Protein AF-A0A7V3AGV2-F1 (afdb_monomer_lite)

Structure (mmCIF, N/CA/C/O backbone):
data_AF-A0A7V3AGV2-F1
#
_entry.id   AF-A0A7V3AGV2-F1
#
loop_
_atom_site.group_PDB
_atom_site.id
_atom_site.type_symbol
_atom_site.label_atom_id
_atom_site.label_alt_id
_atom_site.label_comp_id
_atom_site.label_asym_id
_atom_site.label_entity_id
_atom_site.label_seq_id
_atom_site.pdbx_PDB_ins_code
_atom_site.Cartn_x
_atom_site.Cartn_y
_atom_site.Cartn_z
_atom_site.occupancy
_atom_site.B_iso_or_equiv
_atom_site.auth_seq_id
_atom_site.auth_comp_id
_atom_site.auth_asym_id
_atom_site.auth_atom_id
_atom_site.pdbx_PDB_model_num
ATOM 1 N N . MET A 1 1 ? 13.193 -66.391 -37.345 1.00 42.94 1 MET A N 1
ATOM 2 C CA . MET A 1 1 ? 14.624 -66.736 -37.235 1.00 42.94 1 MET A CA 1
ATOM 3 C C . MET A 1 1 ? 15.109 -66.260 -35.882 1.00 42.94 1 MET A C 1
ATOM 5 O O . MET A 1 1 ? 15.452 -65.099 -35.723 1.00 42.94 1 MET A O 1
ATOM 9 N N . ASP A 1 2 ? 15.060 -67.155 -34.901 1.00 44.34 2 ASP A N 1
ATOM 10 C CA . ASP A 1 2 ? 15.810 -67.063 -33.655 1.00 44.34 2 ASP A CA 1
ATOM 11 C C . ASP A 1 2 ? 17.301 -66.828 -33.912 1.00 44.34 2 ASP A C 1
ATOM 13 O O . ASP A 1 2 ? 17.847 -67.398 -34.862 1.00 44.34 2 ASP A O 1
ATOM 17 N N . ARG A 1 3 ? 17.965 -66.098 -33.003 1.00 43.56 3 ARG A N 1
ATOM 18 C CA . ARG A 1 3 ? 19.097 -66.618 -32.210 1.00 43.56 3 ARG A CA 1
ATOM 19 C C . ARG A 1 3 ? 19.686 -65.561 -31.247 1.00 43.56 3 ARG A C 1
ATOM 21 O O . ARG A 1 3 ? 20.338 -64.629 -31.688 1.00 43.56 3 ARG A O 1
ATOM 28 N N . ARG A 1 4 ? 19.566 -65.876 -29.944 1.00 44.72 4 ARG A N 1
ATOM 29 C CA . ARG A 1 4 ? 20.663 -65.983 -28.942 1.00 44.72 4 ARG A CA 1
ATOM 30 C C . ARG A 1 4 ? 21.313 -64.678 -28.433 1.00 44.72 4 ARG A C 1
ATOM 32 O O . ARG A 1 4 ? 21.948 -63.956 -29.178 1.00 44.72 4 ARG A O 1
ATOM 39 N N . LEU A 1 5 ? 21.076 -64.336 -27.159 1.00 48.44 5 LEU A N 1
ATOM 40 C CA . LEU A 1 5 ? 21.895 -64.663 -25.964 1.00 48.44 5 LEU A CA 1
ATOM 41 C C . LEU A 1 5 ? 23.095 -63.726 -25.771 1.00 48.44 5 LEU A C 1
ATOM 43 O O . LEU A 1 5 ? 24.034 -63.731 -26.556 1.00 48.44 5 LEU A O 1
ATOM 47 N N . GLY A 1 6 ? 23.081 -63.004 -24.652 1.00 38.56 6 GLY A N 1
ATOM 48 C CA . GLY A 1 6 ? 24.197 -62.193 -24.173 1.00 38.56 6 GLY A CA 1
ATOM 49 C C . GLY A 1 6 ? 23.962 -61.706 -22.747 1.00 38.56 6 GLY A C 1
ATOM 50 O O . GLY A 1 6 ? 23.955 -60.509 -22.496 1.00 38.56 6 GLY A O 1
ATOM 51 N N . TRP A 1 7 ? 23.694 -62.633 -21.824 1.00 40.81 7 TRP A N 1
ATOM 52 C CA . TRP A 1 7 ? 23.778 -62.378 -20.386 1.00 40.81 7 TRP A CA 1
ATOM 53 C C . TRP A 1 7 ? 25.253 -62.259 -19.997 1.00 40.81 7 TRP A C 1
ATOM 55 O O . TRP A 1 7 ? 26.004 -63.211 -20.197 1.00 40.81 7 TRP A O 1
ATOM 65 N N . ILE A 1 8 ? 25.652 -61.140 -19.394 1.00 50.72 8 ILE A N 1
ATOM 66 C CA . ILE A 1 8 ? 26.861 -61.074 -18.567 1.0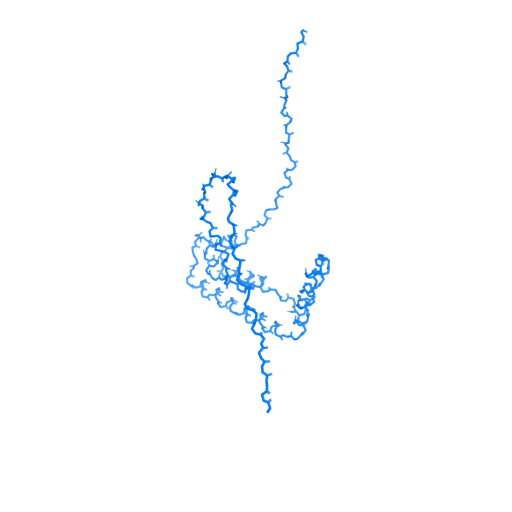0 50.72 8 ILE A CA 1
ATOM 67 C C . ILE A 1 8 ? 26.464 -60.451 -17.229 1.00 50.72 8 ILE A C 1
ATOM 69 O O . ILE A 1 8 ? 26.320 -59.240 -17.085 1.00 50.72 8 ILE A O 1
ATOM 73 N N . LEU A 1 9 ? 26.248 -61.343 -16.264 1.00 41.75 9 LEU A N 1
ATOM 74 C CA . LEU A 1 9 ? 26.342 -61.088 -14.834 1.00 41.75 9 LEU A CA 1
ATOM 75 C C . LEU A 1 9 ? 27.830 -60.952 -14.488 1.00 41.75 9 LEU A C 1
ATOM 77 O O . LEU A 1 9 ? 28.597 -61.874 -14.758 1.00 41.75 9 LEU A O 1
ATOM 81 N N . ILE A 1 10 ? 28.226 -59.858 -13.837 1.00 48.47 10 ILE A N 1
ATOM 82 C CA . ILE A 1 10 ? 29.457 -59.824 -13.040 1.00 48.47 10 ILE A CA 1
ATOM 83 C C . ILE A 1 10 ? 29.068 -59.499 -11.601 1.00 48.47 10 ILE A C 1
ATOM 85 O O . ILE A 1 10 ? 28.644 -58.395 -11.269 1.00 48.47 10 ILE A O 1
ATOM 89 N N . VAL A 1 11 ? 29.194 -60.535 -10.778 1.00 42.69 11 VAL A N 1
ATOM 90 C CA . VAL A 1 11 ? 29.228 -60.520 -9.317 1.00 42.69 11 VAL A CA 1
ATOM 91 C C . VAL A 1 11 ? 30.689 -60.337 -8.890 1.00 42.69 11 VAL A C 1
ATOM 93 O O . VAL A 1 11 ? 31.573 -60.960 -9.472 1.00 42.69 11 VAL A O 1
ATOM 96 N N . GLY A 1 12 ? 30.937 -59.532 -7.855 1.00 36.53 12 GLY A N 1
ATOM 97 C CA . GLY A 1 12 ? 32.245 -59.414 -7.191 1.00 36.53 12 GLY A CA 1
ATOM 98 C C . GLY A 1 12 ? 32.318 -58.141 -6.341 1.00 36.53 12 GLY A C 1
ATOM 99 O O . GLY A 1 12 ? 32.655 -57.088 -6.857 1.00 36.53 12 GLY A O 1
ATOM 100 N N . MET A 1 13 ? 31.737 -58.105 -5.139 1.00 36.09 13 MET A N 1
ATOM 101 C CA . MET A 1 13 ? 32.295 -58.576 -3.856 1.00 36.09 13 MET A CA 1
ATOM 102 C C . MET A 1 13 ? 33.205 -57.541 -3.160 1.00 36.09 13 MET A C 1
ATOM 104 O O . MET A 1 13 ? 34.391 -57.425 -3.435 1.00 36.09 13 MET A O 1
ATOM 108 N N . LEU A 1 14 ? 32.565 -56.796 -2.252 1.00 44.19 14 LEU A N 1
ATOM 109 C CA . LEU A 1 14 ? 32.942 -56.506 -0.862 1.00 44.19 14 LEU A CA 1
ATOM 110 C C . LEU A 1 14 ? 34.441 -56.512 -0.477 1.00 44.19 14 LEU A C 1
ATOM 112 O O . LEU A 1 14 ? 35.033 -57.576 -0.327 1.00 44.19 14 LEU A O 1
ATOM 116 N N . LEU A 1 15 ? 34.967 -55.341 -0.096 1.00 45.91 15 LEU A N 1
ATOM 117 C CA . LEU A 1 15 ? 35.949 -55.204 0.985 1.00 45.91 15 LEU A CA 1
ATOM 118 C C . LEU A 1 15 ? 35.644 -53.943 1.805 1.00 45.91 15 LEU A C 1
ATOM 120 O O . LEU A 1 15 ? 35.592 -52.830 1.287 1.00 45.91 15 LEU A O 1
ATOM 124 N N . ALA A 1 16 ? 35.412 -54.160 3.096 1.00 42.94 16 ALA A N 1
ATOM 125 C CA . ALA A 1 16 ? 35.331 -53.144 4.132 1.00 42.94 16 ALA A CA 1
ATOM 126 C C . ALA A 1 16 ? 36.736 -52.680 4.545 1.00 42.94 16 ALA A C 1
ATOM 128 O O . ALA A 1 16 ? 37.665 -53.482 4.513 1.00 42.94 16 ALA A O 1
ATOM 129 N N . LEU A 1 17 ? 36.861 -51.432 5.011 1.00 45.03 17 LEU A N 1
ATOM 130 C CA . LEU A 1 17 ? 37.505 -51.067 6.285 1.00 45.03 17 LEU A CA 1
ATOM 131 C C . LEU A 1 17 ? 37.244 -49.572 6.604 1.00 45.03 17 LEU A C 1
ATOM 133 O O . LEU A 1 17 ? 36.988 -48.787 5.690 1.00 45.03 17 LEU A O 1
ATOM 137 N N . PRO A 1 18 ? 37.245 -49.190 7.897 1.00 43.72 18 PRO A N 1
ATOM 138 C CA . PRO A 1 18 ? 36.671 -47.956 8.416 1.00 43.72 18 PRO A CA 1
ATOM 139 C C . PRO A 1 18 ? 37.728 -46.870 8.642 1.00 43.72 18 PRO A C 1
ATOM 141 O O . PRO A 1 18 ? 38.836 -47.152 9.096 1.00 43.72 18 PRO A O 1
ATOM 144 N N . THR A 1 19 ? 37.346 -45.607 8.469 1.00 47.41 19 THR A N 1
ATOM 145 C CA . THR A 1 19 ? 38.078 -44.479 9.058 1.00 47.41 19 THR A CA 1
ATOM 146 C C . THR A 1 19 ? 37.167 -43.772 10.043 1.00 47.41 19 THR A C 1
ATOM 148 O O . THR A 1 19 ? 36.386 -42.884 9.709 1.00 47.41 19 THR A O 1
ATOM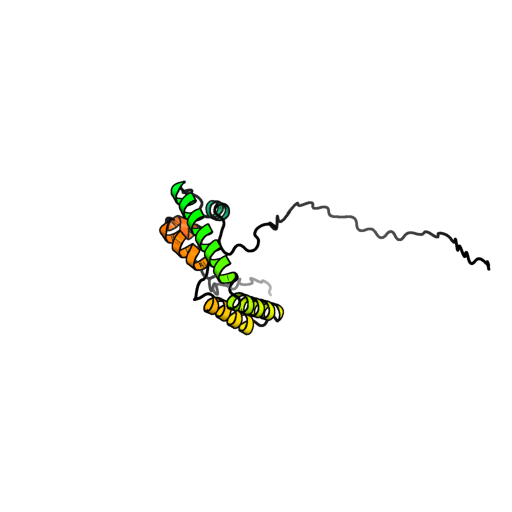 151 N N . ALA A 1 20 ? 37.273 -44.209 11.295 1.00 44.06 20 ALA A N 1
ATOM 152 C CA . ALA A 1 20 ? 36.897 -43.407 12.436 1.00 44.06 20 ALA A CA 1
ATOM 153 C C . ALA A 1 20 ? 37.838 -42.194 12.502 1.00 44.06 20 ALA A C 1
ATOM 155 O O . ALA A 1 20 ? 39.033 -42.340 12.745 1.00 44.06 20 ALA A O 1
ATOM 156 N N . PHE A 1 21 ? 37.293 -40.995 12.326 1.00 40.56 21 PHE A N 1
ATOM 157 C CA . PHE A 1 21 ? 37.833 -39.812 12.983 1.00 40.56 21 PHE A CA 1
ATOM 158 C C . PHE A 1 21 ? 36.662 -39.045 13.579 1.00 40.56 21 PHE A C 1
ATOM 160 O O . PHE A 1 21 ? 35.852 -38.435 12.882 1.00 40.56 21 PHE A O 1
ATOM 167 N N . GLY A 1 22 ? 36.531 -39.193 14.893 1.00 37.22 22 GLY A N 1
ATOM 168 C CA . GLY A 1 22 ? 35.472 -38.587 15.669 1.00 37.22 22 GLY A CA 1
ATOM 169 C C . GLY A 1 22 ? 35.569 -37.067 15.691 1.00 37.22 22 GLY A C 1
ATOM 170 O O . GLY A 1 22 ? 36.649 -36.482 15.770 1.00 37.22 22 GLY A O 1
ATOM 171 N N . ARG A 1 23 ? 34.397 -36.438 15.733 1.00 38.59 23 ARG A N 1
ATOM 172 C CA . ARG A 1 23 ? 34.201 -35.208 16.495 1.00 38.59 23 ARG A CA 1
ATOM 173 C C . ARG A 1 23 ? 32.779 -35.182 17.035 1.00 38.59 23 ARG A C 1
ATOM 175 O O . ARG A 1 23 ? 31.871 -34.591 16.465 1.00 38.59 23 ARG A O 1
ATOM 182 N N . GLU A 1 24 ? 32.614 -35.860 18.161 1.00 41.38 24 GLU A N 1
ATOM 183 C CA . GLU A 1 24 ? 31.528 -35.612 19.094 1.00 41.38 24 GLU A CA 1
ATOM 184 C C . GLU A 1 24 ? 31.773 -34.252 19.765 1.00 41.38 24 GLU A C 1
ATOM 186 O O . GLU A 1 24 ? 32.843 -34.018 20.331 1.00 41.38 24 GLU A O 1
ATOM 191 N N . LYS A 1 25 ? 30.808 -33.336 19.648 1.00 42.12 25 LYS A N 1
ATOM 192 C CA . LYS A 1 25 ? 30.220 -32.566 20.758 1.00 42.12 25 LYS A CA 1
ATOM 193 C C . LYS A 1 25 ? 29.439 -31.376 20.223 1.00 42.12 25 LYS A C 1
ATOM 195 O O . LYS A 1 25 ? 29.980 -30.527 19.520 1.00 42.12 25 LYS A O 1
ATOM 200 N N . GLY A 1 26 ? 28.209 -31.264 20.708 1.00 36.03 26 GLY A N 1
ATOM 201 C CA . GLY A 1 26 ? 27.535 -29.978 20.819 1.00 36.03 26 GLY A CA 1
ATOM 202 C C . GLY A 1 26 ? 26.114 -29.990 20.303 1.00 36.03 26 GLY A C 1
ATOM 203 O O . GLY A 1 26 ? 25.810 -29.302 19.335 1.00 36.03 26 GLY A O 1
ATOM 204 N N . GLY A 1 27 ? 25.241 -30.727 20.988 1.00 40.50 27 GLY A N 1
ATOM 205 C CA . GLY A 1 27 ? 23.816 -30.462 20.911 1.00 40.50 27 GLY A CA 1
ATOM 206 C C . GLY A 1 27 ? 23.527 -29.006 21.277 1.00 40.50 27 GLY A C 1
ATOM 207 O O . GLY A 1 27 ? 24.000 -28.494 22.294 1.00 40.50 27 GLY A O 1
ATOM 208 N N . LYS A 1 28 ? 22.725 -28.355 20.440 1.00 40.28 28 LYS A N 1
ATOM 209 C CA . LYS A 1 28 ? 21.773 -27.345 20.884 1.00 40.28 28 LYS A CA 1
ATOM 210 C C . LYS A 1 28 ? 20.610 -27.335 19.906 1.00 40.28 28 LYS A C 1
ATOM 212 O O . LYS A 1 28 ? 20.588 -26.590 18.931 1.00 40.28 28 LYS A O 1
ATOM 217 N N . GLU A 1 29 ? 19.634 -28.179 20.207 1.00 45.06 29 GLU A N 1
ATOM 218 C CA . GLU A 1 29 ? 18.249 -27.892 19.878 1.00 45.06 29 GLU A CA 1
ATOM 219 C C . GLU A 1 29 ? 17.899 -26.513 20.452 1.00 45.06 29 GLU A C 1
ATOM 221 O O . GLU A 1 29 ? 17.806 -26.314 21.662 1.00 45.06 29 GLU A O 1
ATOM 226 N N . LYS A 1 30 ? 17.778 -25.535 19.561 1.00 43.78 30 LYS 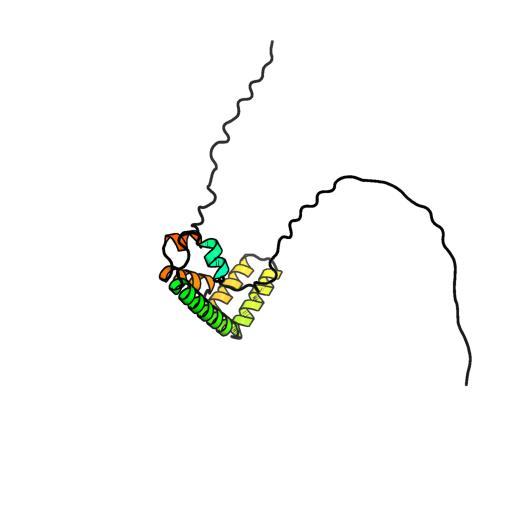A N 1
ATOM 227 C CA . LYS A 1 30 ? 16.668 -24.583 19.527 1.00 43.78 30 LYS A CA 1
ATOM 228 C C . LYS A 1 30 ? 16.384 -24.424 18.033 1.00 43.78 30 LYS A C 1
ATOM 230 O O . LYS A 1 30 ? 17.182 -23.841 17.313 1.00 43.78 30 LYS A O 1
ATOM 235 N N . GLY A 1 31 ? 15.345 -25.063 17.504 1.00 40.91 31 GLY A N 1
ATOM 236 C CA . GLY A 1 31 ? 13.992 -24.807 17.995 1.00 40.91 31 GLY A CA 1
ATOM 237 C C . GLY A 1 31 ? 13.711 -23.330 17.753 1.00 40.91 31 GLY A C 1
ATOM 238 O O . GLY A 1 31 ? 13.614 -22.530 18.675 1.00 40.91 31 GLY A O 1
ATOM 239 N N . GLY A 1 32 ? 13.782 -22.976 16.482 1.00 31.64 32 GLY A N 1
ATOM 240 C CA . GLY A 1 32 ? 13.571 -21.658 15.931 1.00 31.64 32 GLY A CA 1
ATOM 241 C C . GLY A 1 32 ? 13.154 -21.897 14.500 1.00 31.64 32 GLY A C 1
ATOM 242 O O . GLY A 1 32 ? 13.838 -21.476 13.571 1.00 31.64 32 GLY A O 1
ATOM 243 N N . GLU A 1 33 ? 12.077 -22.672 14.362 1.00 36.72 33 GLU A N 1
ATOM 244 C CA . GLU A 1 33 ? 11.097 -22.500 13.308 1.00 36.72 33 GLU A CA 1
ATOM 245 C C . GLU A 1 33 ? 10.874 -20.992 13.202 1.00 36.72 33 GLU A C 1
ATOM 247 O O . GLU A 1 33 ? 10.078 -20.379 13.907 1.00 36.72 33 GLU A O 1
ATOM 252 N N . ARG A 1 34 ? 11.697 -20.340 12.377 1.00 40.12 34 ARG A N 1
ATOM 253 C CA . ARG A 1 34 ? 11.224 -19.175 11.672 1.00 40.12 34 ARG A CA 1
ATOM 254 C C . ARG A 1 34 ? 10.160 -19.794 10.806 1.00 40.12 34 ARG A C 1
ATOM 256 O O . ARG A 1 34 ? 10.469 -20.349 9.752 1.00 40.12 34 ARG A O 1
ATOM 263 N N . ASP A 1 35 ? 8.947 -19.758 11.336 1.00 37.34 35 ASP A N 1
ATOM 264 C CA . ASP A 1 35 ? 7.722 -19.650 10.582 1.00 37.34 35 ASP A CA 1
ATOM 265 C C . ASP A 1 35 ? 7.947 -18.468 9.628 1.00 37.34 35 ASP A C 1
ATOM 267 O O . ASP A 1 35 ? 7.608 -17.311 9.865 1.00 37.34 35 ASP A O 1
ATOM 271 N N . GLY A 1 36 ? 8.741 -18.731 8.590 1.00 35.44 36 GLY A N 1
ATOM 272 C CA . GLY A 1 36 ? 8.787 -17.951 7.390 1.00 35.44 36 GLY A CA 1
ATOM 273 C C . GLY A 1 36 ? 7.458 -18.280 6.780 1.00 35.44 36 GLY A C 1
ATOM 274 O O . GLY A 1 36 ? 7.391 -19.235 6.008 1.00 35.44 36 GLY A O 1
ATOM 275 N N . GLY A 1 37 ? 6.432 -17.564 7.250 1.00 31.38 37 GLY A N 1
ATOM 276 C CA . GLY A 1 37 ? 5.057 -17.677 6.819 1.00 31.38 37 GLY A CA 1
ATOM 277 C C . GLY A 1 37 ? 5.037 -17.667 5.303 1.00 31.38 37 GLY A C 1
ATOM 278 O O . GLY A 1 37 ? 5.046 -16.624 4.653 1.00 31.38 37 GLY A O 1
ATOM 279 N N . LYS A 1 38 ? 5.083 -18.870 4.736 1.00 38.03 38 LYS A N 1
ATOM 280 C CA . LYS A 1 38 ? 4.644 -19.174 3.391 1.00 38.03 38 LYS A CA 1
ATOM 281 C C . LYS A 1 38 ? 3.138 -18.981 3.466 1.00 38.03 38 LYS A C 1
ATOM 283 O O . LYS A 1 38 ? 2.447 -19.867 3.950 1.00 38.03 38 LYS A O 1
ATOM 288 N N . GLY A 1 39 ? 2.640 -17.817 3.065 1.00 33.69 39 GLY A N 1
ATOM 289 C CA . GLY A 1 39 ? 1.196 -17.600 3.075 1.00 33.69 39 GLY A CA 1
ATOM 290 C C . GLY A 1 39 ? 0.729 -16.232 2.616 1.00 33.69 39 GLY A C 1
ATOM 291 O O . GLY A 1 39 ? -0.297 -16.161 1.954 1.00 33.69 39 GLY A O 1
ATOM 292 N N . ASP A 1 40 ? 1.483 -15.162 2.865 1.00 35.31 40 ASP A N 1
ATOM 293 C CA . ASP A 1 40 ? 1.178 -13.878 2.237 1.00 35.31 40 ASP A CA 1
ATOM 294 C C . ASP A 1 40 ? 1.823 -13.861 0.856 1.00 35.31 40 ASP A C 1
ATOM 296 O O . ASP A 1 40 ? 2.980 -13.475 0.672 1.00 35.31 40 ASP A O 1
ATOM 300 N N . GLU A 1 41 ? 1.071 -14.330 -0.129 1.00 39.78 41 GLU A N 1
ATOM 301 C CA . GLU A 1 41 ? 1.275 -14.057 -1.546 1.00 39.78 41 GLU A CA 1
ATOM 302 C C . GLU A 1 41 ? 1.374 -12.537 -1.757 1.00 39.78 41 GLU A C 1
ATOM 304 O O . GLU A 1 41 ? 0.380 -11.893 -2.051 1.00 39.78 41 GLU A O 1
ATOM 309 N N . LYS A 1 42 ? 2.554 -11.953 -1.479 1.00 56.56 42 LYS A N 1
ATOM 310 C CA . LYS A 1 42 ? 2.913 -10.519 -1.485 1.00 56.56 42 LYS A CA 1
ATOM 311 C C . LYS A 1 42 ? 1.711 -9.578 -1.582 1.00 56.56 42 LYS A C 1
ATOM 313 O O . LYS A 1 42 ? 1.581 -8.820 -2.546 1.00 56.56 42 LYS A O 1
ATOM 318 N N . VAL A 1 43 ? 0.832 -9.635 -0.583 1.00 59.12 43 VAL A N 1
ATOM 319 C CA . VAL A 1 43 ? -0.376 -8.823 -0.600 1.00 59.12 43 VAL A CA 1
ATOM 320 C C . VAL A 1 43 ? 0.083 -7.378 -0.403 1.00 59.12 43 VAL A C 1
ATOM 322 O O . VAL A 1 43 ? 0.825 -7.099 0.540 1.00 59.12 43 VAL A O 1
ATOM 325 N N . PRO A 1 44 ? -0.283 -6.442 -1.295 1.00 74.81 44 PRO A N 1
ATOM 326 C CA . PRO A 1 44 ? 0.290 -5.093 -1.300 1.00 74.81 44 PRO A CA 1
ATOM 327 C C . PRO A 1 44 ? -0.115 -4.234 -0.087 1.00 74.81 44 PRO A C 1
ATOM 329 O O . PRO A 1 44 ? 0.387 -3.119 0.081 1.00 74.81 44 PRO A O 1
ATOM 332 N N . VAL A 1 45 ? -1.033 -4.736 0.742 1.00 85.44 45 VAL A N 1
ATOM 333 C CA . VAL A 1 45 ? -1.622 -4.066 1.904 1.00 85.44 45 VAL A CA 1
ATOM 334 C C . VAL A 1 45 ? -1.738 -5.037 3.081 1.00 85.44 45 VAL A C 1
ATOM 336 O O . VAL A 1 45 ? -1.930 -6.239 2.887 1.00 85.44 45 VAL A O 1
ATOM 339 N N . MET A 1 46 ? -1.610 -4.516 4.306 1.00 86.44 46 MET A N 1
ATOM 340 C CA . MET A 1 46 ? -1.665 -5.318 5.537 1.00 86.44 46 MET A CA 1
ATOM 341 C C . MET A 1 46 ? -3.042 -5.980 5.709 1.00 86.44 46 MET A C 1
ATOM 343 O O . MET A 1 46 ? -4.064 -5.408 5.330 1.00 86.44 46 MET A O 1
ATOM 347 N N . SER A 1 47 ? -3.079 -7.189 6.273 1.00 89.25 47 SER A N 1
ATOM 348 C CA . SER A 1 47 ? -4.328 -7.829 6.704 1.00 89.25 47 SER A CA 1
ATOM 349 C C . SER A 1 47 ? -4.873 -7.182 7.979 1.00 89.25 47 SER A C 1
ATOM 351 O O . SER A 1 47 ? -4.126 -6.535 8.719 1.00 89.25 47 SER A O 1
ATOM 353 N N . LEU A 1 48 ? -6.164 -7.391 8.260 1.00 88.88 48 LEU A N 1
ATOM 354 C CA . LEU A 1 48 ? -6.773 -6.941 9.511 1.00 88.88 48 LEU A CA 1
ATOM 355 C C . LEU A 1 48 ? -6.027 -7.514 10.726 1.00 88.88 48 LEU A C 1
ATOM 357 O O . LEU A 1 48 ? -5.664 -6.764 11.625 1.00 88.88 48 LEU A O 1
ATOM 361 N N . GLU A 1 49 ? -5.686 -8.805 10.700 1.00 86.81 49 GLU A N 1
ATOM 362 C CA . GLU A 1 49 ? -4.920 -9.457 11.771 1.00 86.81 49 GLU A CA 1
ATOM 363 C C . GLU A 1 49 ? -3.545 -8.807 11.996 1.00 86.81 49 GLU A C 1
ATOM 365 O O . GLU A 1 49 ? -3.091 -8.654 13.131 1.00 86.81 49 GLU A O 1
ATOM 370 N N . ALA A 1 50 ? -2.855 -8.415 10.919 1.00 87.50 50 ALA A N 1
ATOM 371 C CA . ALA A 1 50 ? -1.570 -7.729 11.023 1.00 87.50 50 ALA A CA 1
ATOM 372 C C . ALA A 1 50 ? -1.719 -6.323 11.621 1.00 87.50 50 ALA A C 1
ATOM 374 O O . ALA A 1 50 ? -0.831 -5.870 12.345 1.00 87.50 50 ALA A O 1
ATOM 375 N N . ILE A 1 51 ? -2.831 -5.642 11.334 1.00 87.62 51 ILE A N 1
ATOM 376 C CA . ILE A 1 51 ? -3.155 -4.335 11.908 1.00 87.62 51 ILE A CA 1
ATOM 377 C C . ILE A 1 51 ? -3.471 -4.488 13.398 1.00 87.62 51 ILE A C 1
ATOM 379 O O . ILE A 1 51 ? -2.871 -3.795 14.215 1.00 87.62 51 ILE A O 1
ATOM 383 N N . GLU A 1 52 ? -4.328 -5.436 13.777 1.00 88.81 52 GLU A N 1
ATOM 384 C CA . GLU A 1 52 ? -4.684 -5.703 15.177 1.00 88.81 52 GLU A CA 1
ATOM 385 C C . GLU A 1 52 ? -3.464 -6.022 16.044 1.00 88.81 52 GLU A C 1
ATOM 387 O O . GLU A 1 52 ? -3.331 -5.495 17.148 1.00 88.81 52 GLU A O 1
ATOM 392 N N . LYS A 1 53 ? -2.531 -6.828 15.523 1.00 87.38 53 LYS A N 1
ATOM 393 C CA . LYS A 1 53 ? -1.276 -7.157 16.216 1.00 87.38 53 LYS A CA 1
ATOM 394 C C . LYS A 1 53 ? -0.377 -5.938 16.451 1.00 87.38 53 LYS A C 1
ATOM 396 O O . LYS A 1 53 ? 0.423 -5.961 17.382 1.00 87.38 53 LYS A O 1
ATOM 401 N N . LYS A 1 54 ? -0.468 -4.905 15.607 1.00 87.62 54 LYS A N 1
ATOM 402 C CA . LYS A 1 54 ? 0.415 -3.728 15.636 1.00 87.62 54 LYS A CA 1
ATOM 403 C C . LYS A 1 54 ? -0.171 -2.524 16.364 1.00 87.62 54 LYS A C 1
ATOM 405 O O . LYS A 1 54 ? 0.586 -1.809 17.006 1.00 87.62 54 LYS A O 1
ATOM 410 N N . VAL A 1 55 ? -1.479 -2.291 16.254 1.00 83.31 55 VAL A N 1
ATOM 411 C CA . VAL A 1 55 ? -2.151 -1.124 16.853 1.00 83.31 55 VAL A CA 1
ATOM 412 C C . VAL A 1 55 ? -2.041 -1.125 18.381 1.00 83.31 55 VAL A C 1
ATOM 414 O O . VAL A 1 55 ? -1.932 -0.066 18.987 1.00 83.31 55 VAL A O 1
ATOM 417 N N . GLY A 1 56 ? -2.015 -2.304 19.010 1.00 71.94 56 GLY A N 1
ATOM 418 C CA . GLY A 1 56 ? -1.990 -2.396 20.469 1.00 71.94 56 GLY A CA 1
ATOM 419 C C . GLY A 1 56 ? -3.249 -1.787 21.112 1.00 71.94 56 GLY A C 1
ATOM 420 O O . GLY A 1 56 ? -4.275 -1.633 20.449 1.00 71.94 56 GLY A O 1
ATOM 421 N N . PRO A 1 57 ? -3.234 -1.500 22.424 1.00 72.56 57 PRO A N 1
ATOM 422 C CA . PRO A 1 57 ? -4.343 -0.829 23.097 1.00 72.56 57 PRO A CA 1
ATOM 423 C C . PRO A 1 57 ? -4.376 0.687 22.783 1.00 72.56 57 PRO A C 1
ATOM 425 O O . PRO A 1 57 ? -3.328 1.325 22.846 1.00 72.56 57 PRO A O 1
ATOM 428 N N . PRO A 1 58 ? -5.559 1.293 22.540 1.00 75.19 58 PRO A N 1
ATOM 429 C CA . PRO A 1 58 ? -6.877 0.663 22.510 1.00 75.19 58 PRO A CA 1
ATOM 430 C C . PRO A 1 58 ? -7.086 -0.189 21.250 1.00 75.19 58 PRO A C 1
ATOM 432 O O . PRO A 1 58 ? -6.781 0.231 20.132 1.00 75.19 58 PRO A O 1
ATOM 435 N N . ALA A 1 59 ? -7.649 -1.383 21.453 1.00 85.62 59 ALA A N 1
ATOM 436 C CA . ALA A 1 59 ? -7.942 -2.319 20.375 1.00 85.62 59 ALA A CA 1
ATOM 437 C C . ALA A 1 59 ? -8.949 -1.731 19.374 1.00 85.62 59 ALA A C 1
ATOM 439 O O . ALA A 1 59 ? -9.763 -0.872 19.718 1.00 85.62 59 ALA A O 1
ATOM 440 N N . LEU A 1 60 ? -8.917 -2.241 18.142 1.00 90.31 60 LEU A N 1
ATOM 441 C CA . LEU A 1 60 ? -9.855 -1.839 17.098 1.00 90.31 60 LEU A CA 1
ATOM 442 C C . LEU A 1 60 ? -11.303 -2.143 17.494 1.00 90.31 60 LEU A C 1
ATOM 444 O O . LEU A 1 60 ? -11.625 -3.258 17.921 1.00 90.31 60 LEU A O 1
ATOM 448 N N . THR A 1 61 ? -12.189 -1.174 17.283 1.00 93.25 61 THR A N 1
ATOM 449 C CA . THR A 1 61 ? -13.634 -1.379 17.435 1.00 93.25 61 THR A CA 1
ATOM 450 C C . THR A 1 61 ? -14.187 -2.231 16.290 1.00 93.25 61 THR A C 1
ATOM 452 O O . THR A 1 61 ? -13.585 -2.320 15.222 1.00 93.25 61 THR A O 1
ATOM 455 N N . ALA A 1 62 ? -15.359 -2.847 16.478 1.00 92.88 62 ALA A N 1
ATOM 456 C CA . ALA A 1 62 ? -16.005 -3.631 15.419 1.00 92.88 62 ALA A CA 1
ATOM 457 C C . ALA A 1 62 ? -16.274 -2.801 14.145 1.00 92.88 62 ALA A C 1
ATOM 459 O O . ALA A 1 62 ? -16.072 -3.301 13.041 1.00 92.88 62 ALA A O 1
ATOM 460 N N . ASP A 1 63 ? -16.651 -1.526 14.302 1.00 93.81 63 ASP A N 1
ATOM 461 C CA . ASP A 1 63 ? -16.829 -0.590 13.184 1.00 93.81 63 ASP A CA 1
ATOM 462 C C . ASP A 1 63 ? -15.510 -0.335 12.441 1.00 93.81 63 ASP A C 1
ATOM 464 O O . ASP A 1 63 ? -15.449 -0.456 11.218 1.00 93.81 63 ASP A O 1
ATOM 468 N N . GLN A 1 64 ? -14.420 -0.077 13.176 1.00 93.75 64 GLN A N 1
ATOM 469 C CA . GLN A 1 64 ? -13.100 0.123 12.574 1.00 93.75 64 GLN A CA 1
ATOM 470 C C . GLN A 1 64 ? -12.655 -1.107 11.779 1.00 93.75 64 GLN A C 1
ATOM 472 O O . GLN A 1 64 ? -12.175 -0.960 10.658 1.00 93.75 64 GLN A O 1
ATOM 477 N N . LYS A 1 65 ? -12.850 -2.316 12.320 1.00 93.25 65 LYS A N 1
ATOM 478 C CA . LYS A 1 65 ? -12.500 -3.570 11.634 1.00 93.25 65 LYS A CA 1
ATOM 479 C C . LYS A 1 65 ? -13.256 -3.725 10.315 1.00 93.25 65 LYS A C 1
ATOM 481 O O . LYS A 1 65 ? -12.622 -3.924 9.283 1.00 93.25 65 LYS A O 1
ATOM 486 N N . ALA A 1 66 ? -14.578 -3.544 10.339 1.00 94.12 66 ALA A N 1
ATOM 487 C CA . ALA A 1 66 ? -15.414 -3.654 9.145 1.00 94.12 66 ALA A CA 1
ATOM 488 C C . ALA A 1 66 ? -15.004 -2.645 8.058 1.00 94.12 66 ALA A C 1
ATOM 490 O O . ALA A 1 66 ? -14.907 -2.989 6.881 1.00 94.12 66 ALA A O 1
ATOM 491 N N . ARG A 1 67 ? -14.698 -1.401 8.449 1.00 94.19 67 ARG A N 1
ATOM 492 C CA . ARG A 1 67 ? -14.249 -0.360 7.511 1.00 94.19 67 ARG A CA 1
ATOM 493 C C . ARG A 1 67 ? -12.857 -0.649 6.948 1.00 94.19 67 ARG A C 1
ATOM 495 O O . ARG A 1 67 ? -12.636 -0.433 5.761 1.00 94.19 67 ARG A O 1
ATOM 502 N N . ILE A 1 68 ? -11.935 -1.165 7.764 1.00 93.50 68 ILE A N 1
ATOM 503 C CA . ILE A 1 68 ? -10.593 -1.572 7.319 1.00 93.50 68 ILE A CA 1
ATOM 504 C C . ILE A 1 68 ? -10.674 -2.701 6.289 1.00 93.50 68 ILE A C 1
ATOM 506 O O . ILE A 1 68 ? -9.970 -2.648 5.280 1.00 93.50 68 ILE A O 1
ATOM 510 N N . GLU A 1 69 ? -11.514 -3.711 6.525 1.00 93.38 69 GLU A N 1
ATOM 511 C CA . GLU A 1 69 ? -11.698 -4.814 5.577 1.00 93.38 69 GLU A CA 1
ATOM 512 C C . GLU A 1 69 ? -12.283 -4.331 4.254 1.00 93.38 69 GLU A C 1
ATOM 514 O O . GLU A 1 69 ? -11.713 -4.635 3.208 1.00 93.38 69 GLU A O 1
ATOM 519 N N . ALA A 1 70 ? -13.330 -3.502 4.292 1.00 94.44 70 ALA A N 1
ATOM 520 C CA . ALA A 1 70 ? -13.920 -2.928 3.085 1.00 94.44 70 ALA A CA 1
ATOM 521 C C . ALA A 1 70 ? -12.883 -2.146 2.258 1.00 94.44 70 ALA A C 1
ATOM 523 O O . ALA A 1 70 ? -12.705 -2.404 1.068 1.00 94.44 70 ALA A O 1
ATOM 524 N N . VAL A 1 71 ? -12.116 -1.259 2.902 1.00 94.12 71 VAL A N 1
ATOM 525 C CA . VAL A 1 71 ? -11.040 -0.503 2.241 1.00 94.12 71 VAL A CA 1
ATOM 526 C C . VAL A 1 71 ? -9.983 -1.442 1.652 1.00 94.12 71 VAL A C 1
ATOM 528 O O . VAL A 1 71 ? -9.500 -1.230 0.536 1.00 94.12 71 VAL A O 1
ATOM 531 N N . ARG A 1 72 ? -9.596 -2.488 2.391 1.00 93.69 72 ARG A N 1
ATOM 532 C CA . ARG A 1 72 ? -8.616 -3.473 1.923 1.00 93.69 72 ARG A CA 1
ATOM 533 C C . ARG A 1 72 ? -9.112 -4.175 0.661 1.00 93.69 72 ARG A C 1
ATOM 535 O O . ARG A 1 72 ? -8.348 -4.297 -0.294 1.00 93.69 72 ARG A O 1
ATOM 542 N N . GLU A 1 73 ? -10.362 -4.623 0.647 1.00 93.56 73 GLU A N 1
ATOM 543 C CA . GLU A 1 73 ? -10.975 -5.273 -0.512 1.00 93.56 73 GLU A CA 1
ATOM 544 C C . GLU A 1 73 ? -11.038 -4.343 -1.725 1.00 93.56 73 GLU A C 1
ATOM 546 O O . GLU A 1 73 ? -10.628 -4.743 -2.816 1.00 93.56 73 GLU A O 1
ATOM 551 N N . GLU A 1 74 ? -11.463 -3.090 -1.546 1.00 93.56 74 GLU A N 1
ATOM 552 C CA . GLU A 1 74 ? -11.526 -2.108 -2.633 1.00 93.56 74 GLU A CA 1
ATOM 553 C C . GLU A 1 74 ? -10.150 -1.845 -3.256 1.00 93.56 74 GLU A C 1
ATOM 555 O O . GLU A 1 74 ? -9.999 -1.838 -4.482 1.00 93.56 74 GLU A O 1
ATOM 560 N N . ILE A 1 75 ? -9.116 -1.685 -2.426 1.00 92.44 75 ILE A N 1
ATOM 561 C CA . ILE A 1 75 ? -7.749 -1.449 -2.901 1.00 92.44 75 ILE A CA 1
ATOM 562 C C . ILE A 1 75 ? -7.184 -2.679 -3.602 1.00 92.44 75 ILE A C 1
ATOM 564 O O . ILE A 1 75 ? -6.529 -2.540 -4.637 1.00 92.44 75 ILE A O 1
ATOM 568 N N . LEU A 1 76 ? -7.434 -3.881 -3.076 1.00 91.38 76 LEU A N 1
ATOM 569 C CA . LEU A 1 76 ? -7.000 -5.121 -3.716 1.00 91.38 76 LEU A CA 1
ATOM 570 C C . LEU A 1 76 ? -7.691 -5.331 -5.057 1.00 91.38 76 LEU A C 1
ATOM 572 O O . LEU A 1 76 ? -7.014 -5.646 -6.037 1.00 91.38 76 LEU A O 1
ATOM 576 N N . LYS A 1 77 ? -9.000 -5.083 -5.123 1.00 92.25 77 LYS A N 1
ATOM 577 C CA . LYS A 1 77 ? -9.774 -5.143 -6.360 1.00 92.25 77 LYS A CA 1
ATOM 578 C C . LYS A 1 77 ? -9.221 -4.166 -7.395 1.00 92.25 77 LYS A C 1
ATOM 580 O O . LYS A 1 77 ? -8.859 -4.583 -8.491 1.00 92.25 77 LYS A O 1
ATOM 585 N N . LYS A 1 78 ? -9.040 -2.896 -7.023 1.00 91.44 78 LYS A N 1
ATOM 586 C CA . LYS A 1 78 ? -8.464 -1.872 -7.907 1.00 91.44 78 LYS A CA 1
ATOM 587 C C . LYS A 1 78 ? -7.043 -2.227 -8.354 1.00 91.44 78 LYS A C 1
ATOM 589 O O . LYS A 1 78 ? -6.693 -2.044 -9.518 1.00 91.44 78 LYS A O 1
ATOM 594 N N . ASN A 1 79 ? -6.216 -2.762 -7.456 1.00 90.44 79 ASN A N 1
ATOM 595 C CA . ASN A 1 79 ? -4.862 -3.204 -7.784 1.00 90.44 79 ASN A CA 1
ATOM 596 C C . ASN A 1 79 ? -4.850 -4.388 -8.764 1.00 90.44 79 ASN A C 1
ATOM 598 O O . ASN A 1 79 ? -4.000 -4.425 -9.654 1.00 90.44 79 ASN A O 1
ATOM 602 N N . ALA A 1 80 ? -5.771 -5.340 -8.604 1.00 90.00 80 ALA A N 1
ATOM 603 C CA . ALA A 1 80 ? -5.930 -6.468 -9.515 1.00 90.00 80 ALA A CA 1
ATOM 604 C C . ALA A 1 80 ? -6.404 -5.992 -10.895 1.00 90.00 80 ALA A C 1
ATOM 606 O O . ALA A 1 80 ? -5.757 -6.295 -11.892 1.00 90.00 80 ALA A O 1
ATOM 607 N N . GLU A 1 81 ? -7.446 -5.159 -10.952 1.00 91.88 81 GLU A N 1
ATOM 608 C CA . GLU A 1 81 ? -7.974 -4.590 -12.200 1.00 91.88 81 GLU A CA 1
ATOM 609 C C . GLU A 1 81 ? -6.909 -3.805 -12.979 1.00 91.88 81 GLU A C 1
ATOM 611 O O . GLU A 1 81 ? -6.738 -3.998 -14.182 1.00 91.88 81 GLU A O 1
ATOM 616 N N . LEU A 1 82 ? -6.143 -2.946 -12.297 1.00 89.81 82 LEU A N 1
ATOM 617 C CA . LEU A 1 82 ? -5.024 -2.231 -12.916 1.00 89.81 82 LEU A CA 1
ATOM 618 C C . LEU A 1 82 ? -3.890 -3.180 -13.307 1.00 89.81 82 LEU A C 1
ATOM 620 O O . LEU A 1 82 ? -3.259 -2.990 -14.342 1.00 89.81 82 LEU A O 1
ATOM 624 N N . GLY A 1 83 ? -3.627 -4.201 -12.492 1.00 87.38 83 GLY A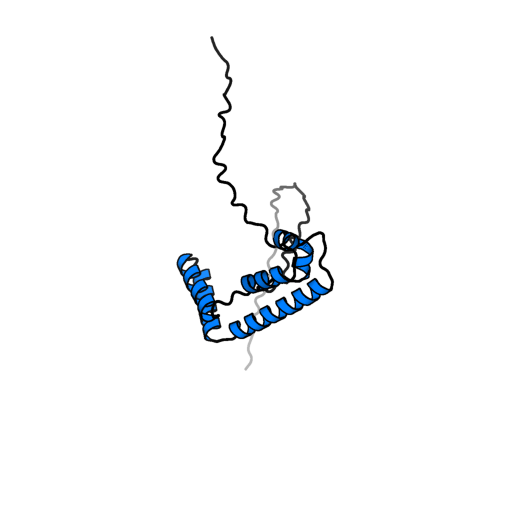 N 1
ATOM 625 C CA . GLY A 1 83 ? -2.607 -5.209 -12.749 1.00 87.38 83 GLY A CA 1
ATOM 626 C C . GLY A 1 83 ? -2.896 -6.085 -13.964 1.00 87.38 83 GLY A C 1
ATOM 627 O O . GLY A 1 83 ? -1.946 -6.573 -14.572 1.00 87.38 83 GLY A O 1
ATOM 628 N N . GLU A 1 84 ? -4.167 -6.243 -14.329 1.00 90.88 84 GLU A N 1
ATOM 629 C CA . GLU A 1 84 ? -4.586 -7.007 -15.500 1.00 90.88 84 GLU A CA 1
ATOM 630 C C . GLU A 1 84 ? -4.401 -6.247 -16.821 1.00 90.88 84 GLU A C 1
ATOM 632 O O . GLU A 1 84 ? -4.350 -6.869 -17.885 1.00 90.88 84 GLU A O 1
ATOM 637 N N . LYS A 1 85 ? -4.226 -4.919 -16.771 1.00 92.75 85 LYS A N 1
ATOM 638 C CA . LYS A 1 85 ? -4.001 -4.108 -17.970 1.00 92.75 85 LYS A CA 1
ATOM 639 C C . LYS A 1 85 ? -2.686 -4.497 -18.658 1.00 92.75 85 LYS A C 1
ATOM 641 O O . LYS A 1 85 ? -1.652 -4.597 -17.990 1.00 92.75 85 LYS A O 1
ATOM 646 N N . PRO A 1 86 ? -2.678 -4.660 -19.994 1.00 92.62 86 PRO A N 1
ATOM 647 C CA . PRO A 1 86 ? -1.509 -5.152 -20.726 1.00 92.62 86 PRO A CA 1
ATOM 648 C C . PRO A 1 86 ? -0.286 -4.238 -20.567 1.00 92.62 86 PRO A C 1
ATOM 650 O O . PRO A 1 86 ? 0.832 -4.717 -20.396 1.00 92.62 86 PRO A O 1
ATOM 653 N N . GLU A 1 87 ? -0.502 -2.924 -20.542 1.00 92.50 87 GLU A N 1
ATOM 654 C CA . GLU A 1 87 ? 0.541 -1.915 -20.321 1.00 92.50 87 GLU A CA 1
ATOM 655 C C . GLU A 1 87 ? 1.202 -2.028 -18.936 1.00 92.50 87 GLU A C 1
ATOM 657 O O . GLU A 1 87 ? 2.423 -1.916 -18.811 1.00 92.50 87 GLU A O 1
ATOM 662 N N . VAL A 1 88 ? 0.416 -2.339 -17.901 1.00 90.50 88 VAL A N 1
ATOM 663 C CA . VAL A 1 88 ? 0.908 -2.537 -16.532 1.00 90.50 88 VAL A CA 1
ATOM 664 C C . VAL A 1 88 ? 1.627 -3.880 -16.408 1.00 90.50 88 VAL A C 1
ATOM 666 O O . VAL A 1 88 ? 2.667 -3.945 -15.752 1.00 90.50 88 VAL A O 1
ATOM 669 N N . LYS A 1 89 ? 1.130 -4.946 -17.055 1.00 92.62 89 LYS A N 1
ATOM 670 C CA . LYS A 1 89 ? 1.831 -6.244 -17.110 1.00 92.62 89 LYS A CA 1
ATOM 671 C C . LYS A 1 89 ? 3.213 -6.090 -17.741 1.00 92.62 89 LYS A C 1
ATOM 673 O O . LYS A 1 89 ? 4.201 -6.487 -17.127 1.00 92.62 89 LYS A O 1
ATOM 678 N N . ALA A 1 90 ? 3.297 -5.425 -18.893 1.00 92.88 90 ALA A N 1
ATOM 679 C CA . ALA A 1 90 ? 4.565 -5.165 -19.570 1.00 92.88 90 ALA A CA 1
ATOM 680 C C . ALA A 1 90 ? 5.535 -4.343 -18.699 1.00 92.88 90 ALA A C 1
ATOM 682 O O . ALA A 1 90 ? 6.704 -4.705 -18.563 1.00 92.88 90 ALA A O 1
ATOM 683 N N . ALA A 1 91 ? 5.054 -3.282 -18.041 1.00 92.19 91 ALA A N 1
ATOM 684 C CA . ALA A 1 91 ? 5.881 -2.488 -17.132 1.00 92.19 91 ALA A CA 1
ATOM 685 C C . ALA A 1 91 ? 6.370 -3.301 -15.915 1.00 92.19 91 ALA A C 1
ATOM 687 O O . ALA A 1 91 ? 7.510 -3.144 -15.471 1.00 92.19 91 ALA A O 1
ATOM 688 N N . LYS A 1 92 ? 5.536 -4.200 -15.373 1.00 91.12 92 LYS A N 1
ATOM 689 C CA . LYS A 1 92 ? 5.920 -5.099 -14.270 1.00 91.12 92 LYS A CA 1
ATOM 690 C C . LYS A 1 92 ? 6.979 -6.115 -14.697 1.00 91.12 92 LYS A C 1
ATOM 692 O O . LYS A 1 92 ? 7.889 -6.384 -13.915 1.00 91.12 92 LYS A O 1
ATOM 697 N N . GLU A 1 93 ? 6.890 -6.654 -15.911 1.00 93.38 93 GLU A N 1
ATOM 698 C CA . GLU A 1 93 ? 7.926 -7.528 -16.469 1.00 93.38 93 GLU A CA 1
ATOM 699 C C . GLU A 1 93 ? 9.256 -6.792 -16.649 1.00 93.38 93 GLU A C 1
ATOM 701 O O . GLU A 1 93 ? 10.305 -7.325 -16.296 1.00 93.38 93 GLU A O 1
ATOM 706 N N . GLU A 1 94 ? 9.228 -5.554 -17.142 1.00 91.44 94 GLU A N 1
ATOM 707 C CA . GLU A 1 94 ? 10.423 -4.713 -17.262 1.00 91.44 94 GLU A CA 1
ATOM 708 C C . GLU A 1 94 ? 11.076 -4.471 -15.895 1.00 91.44 94 GLU A C 1
ATOM 710 O O . GLU A 1 94 ? 12.289 -4.620 -15.746 1.00 91.44 94 GLU A O 1
ATOM 715 N N . LEU A 1 95 ? 10.270 -4.203 -14.862 1.00 92.00 95 LEU A N 1
ATOM 716 C CA . LEU A 1 95 ? 10.752 -4.101 -13.486 1.00 92.00 95 LEU A CA 1
ATOM 717 C C . LEU A 1 95 ? 11.332 -5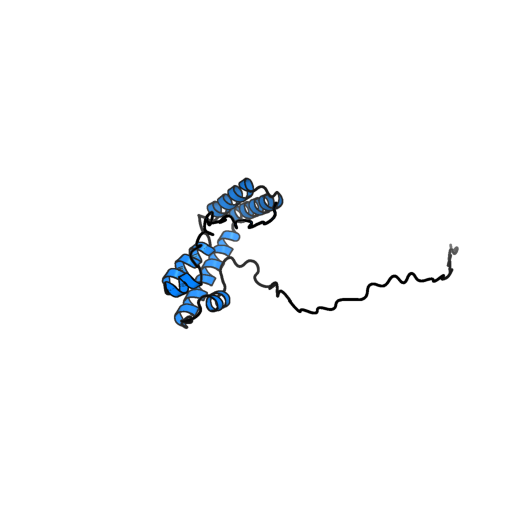.424 -12.963 1.00 92.00 95 LEU A C 1
ATOM 719 O O . LEU A 1 95 ? 12.318 -5.404 -12.225 1.00 92.00 95 LEU A O 1
ATOM 723 N N . ALA A 1 96 ? 10.744 -6.570 -13.313 1.00 92.62 96 ALA A N 1
ATOM 724 C CA . ALA A 1 96 ? 11.278 -7.876 -12.935 1.00 92.62 96 ALA A CA 1
ATOM 725 C C . ALA A 1 96 ? 12.661 -8.111 -13.562 1.00 92.62 96 ALA A C 1
ATOM 727 O O . ALA A 1 96 ? 13.607 -8.409 -12.837 1.00 92.62 96 ALA A O 1
ATOM 728 N N . ARG A 1 97 ? 12.809 -7.848 -14.865 1.00 91.56 97 ARG A N 1
ATOM 729 C CA . ARG A 1 97 ? 14.097 -7.951 -15.573 1.00 91.56 97 ARG A CA 1
ATOM 730 C C . ARG A 1 97 ? 15.141 -6.987 -15.007 1.00 91.56 97 ARG A C 1
ATOM 732 O O . ARG A 1 97 ? 16.289 -7.369 -14.803 1.00 91.56 97 ARG A O 1
ATOM 739 N N . ALA A 1 98 ? 14.750 -5.751 -14.684 1.00 90.44 98 ALA A N 1
ATOM 740 C CA . ALA A 1 98 ? 15.650 -4.785 -14.050 1.00 90.44 98 ALA A CA 1
ATOM 741 C C . ALA A 1 98 ? 16.145 -5.274 -12.676 1.00 90.44 98 ALA A C 1
ATOM 743 O O . ALA A 1 98 ? 17.311 -5.090 -12.332 1.00 90.44 98 ALA A O 1
ATOM 744 N N . ARG A 1 99 ? 15.280 -5.942 -11.897 1.00 90.44 99 ARG A N 1
ATOM 745 C CA . ARG A 1 99 ? 15.654 -6.541 -10.605 1.00 90.44 99 ARG A CA 1
ATOM 746 C C . ARG A 1 99 ? 16.611 -7.714 -10.752 1.00 90.44 99 ARG A C 1
ATOM 748 O O . ARG A 1 99 ? 17.515 -7.832 -9.933 1.00 90.44 99 ARG A O 1
ATOM 755 N N . GLU A 1 100 ? 16.432 -8.545 -11.772 1.00 91.81 100 GLU A N 1
ATOM 756 C CA . GLU A 1 100 ? 17.363 -9.635 -12.088 1.00 91.81 100 GLU A CA 1
ATOM 757 C C . GLU A 1 100 ? 18.745 -9.100 -12.478 1.00 91.81 100 GLU A C 1
ATOM 759 O O . GLU A 1 100 ? 19.758 -9.653 -12.059 1.00 91.81 100 GLU A O 1
ATOM 764 N N . GLY A 1 101 ? 18.788 -7.984 -13.215 1.00 89.88 101 GLY A N 1
ATOM 765 C CA . GLY A 1 101 ? 20.033 -7.302 -13.575 1.00 89.88 101 GLY A CA 1
ATOM 766 C C . GLY A 1 101 ? 20.735 -6.597 -12.407 1.00 89.88 101 GLY A C 1
ATOM 767 O O . GLY A 1 101 ? 21.922 -6.301 -12.503 1.00 89.88 101 GLY A O 1
ATOM 768 N N . GLY A 1 102 ? 20.029 -6.323 -11.305 1.00 88.12 102 GLY A N 1
ATOM 769 C CA . GLY A 1 102 ? 20.595 -5.736 -10.085 1.00 88.12 102 GLY A CA 1
ATOM 770 C C . GLY A 1 102 ? 20.988 -4.255 -10.180 1.00 88.12 102 GLY A C 1
ATOM 771 O O . GLY A 1 102 ? 21.460 -3.696 -9.188 1.00 88.12 102 GLY A O 1
ATOM 772 N N . ASP A 1 103 ? 20.777 -3.599 -11.325 1.00 93.25 103 ASP A N 1
ATOM 773 C CA . ASP A 1 103 ? 21.083 -2.179 -11.498 1.00 93.25 103 ASP A CA 1
ATOM 774 C C . ASP A 1 103 ? 20.043 -1.296 -10.797 1.00 93.25 103 ASP A C 1
ATOM 776 O O . ASP A 1 103 ? 18.847 -1.308 -11.099 1.00 93.25 103 ASP A O 1
ATOM 780 N N . ARG A 1 104 ? 20.506 -0.511 -9.822 1.00 91.50 104 ARG A N 1
ATOM 781 C CA . ARG A 1 104 ? 19.626 0.253 -8.933 1.00 91.50 104 ARG A CA 1
ATOM 782 C C . ARG A 1 104 ? 18.872 1.367 -9.660 1.00 91.50 104 ARG A C 1
ATOM 784 O O . ARG A 1 104 ? 17.711 1.617 -9.328 1.00 91.50 104 ARG A O 1
ATOM 791 N N . GLU A 1 105 ? 19.508 2.021 -10.628 1.00 93.38 105 GLU A N 1
ATOM 792 C CA . GLU A 1 105 ? 18.891 3.113 -11.384 1.00 93.38 105 GLU A CA 1
ATOM 793 C C . GLU A 1 105 ? 17.843 2.574 -12.366 1.00 93.38 105 GLU A C 1
ATOM 795 O O . GLU A 1 105 ? 16.730 3.100 -12.422 1.00 93.38 105 GLU A O 1
ATOM 800 N N . ALA A 1 106 ? 18.122 1.455 -13.036 1.00 90.12 106 ALA A N 1
ATOM 801 C CA . ALA A 1 106 ? 17.173 0.748 -13.888 1.00 90.12 106 ALA A CA 1
ATOM 802 C C . ALA A 1 106 ? 15.962 0.242 -13.095 1.00 90.12 106 ALA A C 1
ATOM 804 O O . ALA A 1 106 ? 14.824 0.420 -13.528 1.00 90.12 106 ALA A O 1
ATOM 805 N N . ILE A 1 107 ? 16.171 -0.322 -11.897 1.00 92.50 107 ILE A N 1
ATOM 806 C CA . ILE A 1 107 ? 15.071 -0.736 -11.010 1.00 92.50 107 ILE A CA 1
ATOM 807 C C . ILE A 1 107 ? 14.198 0.466 -10.637 1.00 92.50 107 ILE A C 1
ATOM 809 O O . ILE A 1 107 ? 12.971 0.362 -10.638 1.00 92.50 107 ILE A O 1
ATOM 813 N N . LYS A 1 108 ? 14.809 1.612 -10.316 1.00 92.44 108 LYS A N 1
ATOM 814 C CA . LYS A 1 108 ? 14.083 2.832 -9.948 1.00 92.44 108 LYS A CA 1
ATOM 815 C C . LYS A 1 108 ? 13.281 3.391 -11.125 1.00 92.44 108 LYS A C 1
ATOM 817 O O . LYS A 1 108 ? 12.115 3.737 -10.940 1.00 92.44 108 LYS A O 1
ATOM 822 N N . ALA A 1 109 ? 13.871 3.438 -12.318 1.00 92.50 109 ALA A N 1
ATOM 823 C CA . ALA A 1 109 ? 13.201 3.885 -13.535 1.00 92.50 109 ALA A CA 1
ATOM 824 C C . ALA A 1 109 ? 12.027 2.964 -13.908 1.00 92.50 109 ALA A C 1
ATOM 826 O O . ALA A 1 109 ? 10.909 3.437 -14.109 1.00 92.50 109 ALA A O 1
ATOM 827 N N . ALA A 1 110 ? 12.240 1.645 -13.898 1.00 90.94 110 ALA A N 1
ATOM 828 C CA . ALA A 1 110 ? 11.185 0.675 -14.176 1.00 90.94 110 ALA A CA 1
ATOM 829 C C . ALA A 1 110 ? 10.066 0.721 -13.118 1.00 90.94 110 ALA A C 1
ATOM 831 O O . ALA A 1 110 ? 8.887 0.624 -13.450 1.00 90.94 110 ALA A O 1
ATOM 832 N N . ALA A 1 111 ? 10.400 0.947 -11.843 1.00 90.44 111 ALA A N 1
ATOM 833 C CA . ALA A 1 111 ? 9.401 1.121 -10.788 1.00 90.44 111 ALA A CA 1
ATOM 834 C C . ALA A 1 111 ? 8.575 2.405 -10.975 1.00 90.44 111 ALA A C 1
ATOM 836 O O . ALA A 1 111 ? 7.359 2.383 -10.775 1.00 90.44 111 ALA A O 1
ATOM 837 N N . ALA A 1 112 ? 9.206 3.508 -11.390 1.00 91.12 112 ALA A N 1
ATOM 838 C CA . ALA A 1 112 ? 8.501 4.738 -11.738 1.00 91.12 112 ALA A CA 1
ATOM 839 C C . ALA A 1 112 ? 7.547 4.523 -12.923 1.00 91.12 112 ALA A C 1
ATOM 841 O O . ALA A 1 112 ? 6.398 4.948 -12.853 1.00 91.12 112 ALA A O 1
ATOM 842 N N . LYS A 1 113 ? 7.974 3.772 -13.944 1.00 91.44 113 LYS A N 1
ATOM 843 C CA . LYS A 1 113 ? 7.141 3.415 -15.101 1.00 91.44 113 LYS A CA 1
ATOM 844 C C . LYS A 1 113 ? 5.928 2.563 -14.720 1.00 91.44 113 LYS A C 1
ATOM 846 O O . LYS A 1 113 ? 4.822 2.810 -15.197 1.00 91.44 113 LYS A O 1
ATOM 851 N N . VAL A 1 114 ? 6.091 1.597 -13.812 1.00 89.50 114 VAL A N 1
ATOM 852 C CA . VAL A 1 114 ? 4.951 0.845 -13.251 1.00 89.50 114 VAL A CA 1
ATOM 853 C C . VAL A 1 114 ? 3.982 1.788 -12.537 1.00 89.50 114 VAL A C 1
ATOM 855 O O . VAL A 1 114 ? 2.776 1.706 -12.743 1.00 89.50 114 VAL A O 1
ATOM 858 N N . LYS A 1 115 ? 4.489 2.722 -11.727 1.00 89.69 115 LYS A N 1
ATOM 859 C CA . LYS A 1 115 ? 3.636 3.696 -11.036 1.00 89.69 115 LYS A CA 1
ATOM 860 C C . LYS A 1 115 ? 2.883 4.597 -12.023 1.00 89.69 115 LYS A C 1
ATOM 862 O O . LYS A 1 115 ? 1.697 4.846 -11.828 1.00 89.69 115 LYS A O 1
ATOM 867 N N . GLU A 1 116 ? 3.552 5.074 -13.066 1.00 91.75 116 GLU A N 1
ATOM 868 C CA . GLU A 1 116 ? 2.958 5.925 -14.101 1.00 91.75 116 GLU A CA 1
ATOM 869 C C . GLU A 1 116 ? 1.867 5.187 -14.886 1.00 91.75 116 GLU A C 1
ATOM 871 O O . GLU A 1 116 ? 0.751 5.688 -15.002 1.00 91.75 116 GLU A O 1
ATOM 876 N N . THR A 1 117 ? 2.139 3.955 -15.328 1.00 90.56 117 THR A N 1
ATOM 877 C CA . THR A 1 117 ? 1.161 3.113 -16.048 1.00 90.56 117 THR A CA 1
ATOM 878 C C . THR A 1 117 ? -0.050 2.738 -15.192 1.00 90.56 117 THR A C 1
ATOM 880 O O . THR A 1 117 ? -1.154 2.583 -15.707 1.00 90.56 117 THR A O 1
ATOM 883 N N . MET A 1 118 ? 0.113 2.660 -13.870 1.00 89.00 118 MET A N 1
ATOM 884 C CA . MET A 1 118 ? -0.996 2.499 -12.924 1.00 89.00 118 MET A CA 1
ATOM 885 C C . MET A 1 118 ? -1.728 3.818 -12.602 1.00 89.00 118 MET A C 1
ATOM 887 O O . MET A 1 118 ? -2.573 3.845 -11.708 1.00 89.00 118 MET A O 1
ATOM 891 N N . GLY A 1 119 ? -1.427 4.921 -13.295 1.00 88.56 119 GLY A N 1
ATOM 892 C CA . GLY A 1 119 ? -2.064 6.224 -13.078 1.00 88.56 119 GLY A CA 1
ATOM 893 C C . GLY A 1 119 ? -1.684 6.869 -11.744 1.00 88.56 119 GLY A C 1
ATOM 894 O O . GLY A 1 119 ? -2.487 7.574 -11.141 1.00 88.56 119 GLY A O 1
ATOM 895 N N . GLY A 1 120 ? -0.488 6.574 -11.231 1.00 86.88 120 GLY A N 1
ATOM 896 C CA . GLY A 1 120 ? -0.018 7.050 -9.931 1.00 86.88 120 GLY A CA 1
ATOM 897 C C . GLY A 1 120 ? -0.520 6.238 -8.736 1.00 86.88 120 GLY A C 1
ATOM 898 O O . GLY A 1 120 ? -0.051 6.480 -7.621 1.00 86.88 120 GLY A O 1
ATOM 899 N N . PHE A 1 121 ? -1.410 5.262 -8.952 1.00 89.00 121 PHE A N 1
ATOM 900 C CA . PHE A 1 121 ? -1.965 4.428 -7.891 1.00 89.00 121 PHE A CA 1
ATOM 901 C C . PHE A 1 121 ? -0.867 3.634 -7.174 1.00 89.00 121 PHE A C 1
ATOM 903 O O . PHE A 1 121 ? -0.102 2.891 -7.791 1.00 89.00 121 PHE A O 1
ATOM 91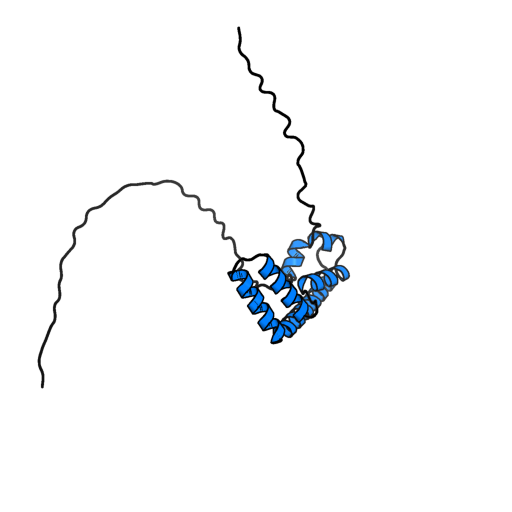0 N N . ASN A 1 122 ? -0.812 3.775 -5.850 1.00 88.62 122 ASN A N 1
ATOM 911 C CA . ASN A 1 122 ? 0.056 2.988 -4.987 1.00 88.62 122 ASN A CA 1
ATOM 912 C C . ASN A 1 122 ? -0.789 2.372 -3.862 1.00 88.62 122 ASN A C 1
ATOM 914 O O . ASN A 1 122 ? -1.147 3.094 -2.931 1.00 88.62 122 ASN A O 1
ATOM 918 N N . PRO A 1 123 ? -1.074 1.059 -3.902 1.00 87.88 123 PRO A N 1
ATOM 919 C CA . PRO A 1 123 ? -2.005 0.425 -2.971 1.00 87.88 123 PRO A CA 1
ATOM 920 C C . PRO A 1 123 ? -1.612 0.628 -1.503 1.00 87.88 123 PRO A C 1
ATOM 922 O O . PRO A 1 123 ? -2.482 0.837 -0.668 1.00 87.88 123 PRO A O 1
ATOM 925 N N . THR A 1 124 ? -0.317 0.650 -1.174 1.00 87.69 124 THR A N 1
ATOM 926 C CA . THR A 1 124 ? 0.146 0.882 0.202 1.00 87.69 124 THR A CA 1
ATOM 927 C C . THR A 1 124 ? -0.110 2.318 0.668 1.00 87.69 124 THR A C 1
ATOM 929 O O . THR A 1 124 ? -0.485 2.530 1.819 1.00 87.69 124 THR A O 1
ATOM 932 N N . HIS A 1 125 ? 0.089 3.305 -0.211 1.00 89.50 125 HIS A N 1
ATOM 933 C CA . HIS A 1 125 ? -0.120 4.717 0.122 1.00 89.50 125 HIS A CA 1
ATOM 934 C C . HIS A 1 125 ? -1.611 5.045 0.247 1.00 89.50 125 HIS A C 1
ATOM 936 O O . HIS A 1 125 ? -2.016 5.685 1.212 1.00 89.50 125 HIS A O 1
ATOM 942 N N . GLU A 1 126 ? -2.422 4.549 -0.689 1.00 91.31 126 GLU A N 1
ATOM 943 C CA . GLU A 1 126 ? -3.880 4.693 -0.654 1.00 91.31 126 GLU A CA 1
ATOM 944 C C . GLU A 1 126 ? -4.459 4.027 0.599 1.00 91.31 126 GLU A C 1
ATOM 946 O O . GLU A 1 126 ? -5.265 4.622 1.305 1.00 91.31 126 GLU A O 1
ATOM 951 N N . PHE A 1 127 ? -3.977 2.826 0.940 1.00 92.06 127 PHE A N 1
ATOM 952 C CA . PHE A 1 127 ? -4.433 2.116 2.132 1.00 92.06 127 PHE A CA 1
ATOM 953 C C . PHE A 1 127 ? -4.094 2.880 3.404 1.00 92.06 127 PHE A C 1
ATOM 955 O O . PHE A 1 127 ? -4.953 3.044 4.261 1.00 92.06 127 PHE A O 1
ATOM 962 N N . LYS A 1 128 ? -2.870 3.410 3.512 1.00 91.06 128 LYS A N 1
ATOM 963 C CA . LYS A 1 128 ? -2.488 4.254 4.647 1.00 91.06 128 LYS A CA 1
ATOM 964 C C . LYS A 1 128 ? -3.390 5.491 4.763 1.00 91.06 128 LYS A C 1
ATOM 966 O O . LYS A 1 128 ? -3.866 5.768 5.858 1.00 91.06 128 LYS A O 1
ATOM 971 N N . ALA A 1 129 ? -3.645 6.192 3.659 1.00 92.75 129 ALA A N 1
ATOM 972 C CA . ALA A 1 129 ? -4.486 7.388 3.656 1.00 92.75 129 ALA A CA 1
ATOM 973 C C . ALA A 1 129 ? -5.936 7.097 4.086 1.00 92.75 129 ALA A C 1
ATOM 975 O O . ALA A 1 129 ? -6.560 7.919 4.751 1.00 92.75 129 ALA A O 1
ATOM 976 N N . GLU A 1 130 ? -6.479 5.928 3.741 1.00 93.56 130 GLU A N 1
ATOM 977 C CA . GLU A 1 130 ? -7.800 5.503 4.217 1.00 93.56 130 GLU A CA 1
ATOM 978 C C . GLU A 1 130 ? -7.782 5.065 5.689 1.00 93.56 130 GLU A C 1
ATOM 980 O O . GLU A 1 130 ? -8.693 5.408 6.444 1.00 93.56 130 GLU A O 1
ATOM 985 N N . LEU A 1 131 ? -6.725 4.378 6.140 1.00 92.44 131 LEU A N 1
ATOM 986 C CA . LEU A 1 131 ? -6.559 4.034 7.556 1.00 92.44 131 LEU A CA 1
ATOM 987 C C . LEU A 1 131 ? -6.532 5.285 8.442 1.00 92.44 131 LEU A C 1
ATOM 989 O O . LEU A 1 131 ? -7.153 5.279 9.502 1.00 92.44 131 LEU A O 1
ATOM 993 N N . GLU A 1 132 ? -5.879 6.364 8.003 1.00 93.19 132 GLU A N 1
ATOM 994 C CA . GLU A 1 132 ? -5.821 7.650 8.720 1.00 93.19 132 GLU A CA 1
ATOM 995 C C . GLU A 1 132 ? -7.203 8.298 8.935 1.00 93.19 132 GLU A C 1
ATOM 997 O O . GLU A 1 132 ? -7.358 9.121 9.834 1.00 93.19 132 GLU A O 1
ATOM 1002 N N . LYS A 1 133 ? -8.225 7.911 8.159 1.00 94.62 133 LYS A N 1
ATOM 1003 C CA . LYS A 1 133 ? -9.614 8.379 8.330 1.00 94.62 133 LYS A CA 1
ATOM 1004 C C . LYS A 1 133 ? -10.435 7.504 9.284 1.00 94.62 133 LYS A C 1
ATOM 1006 O O . LYS A 1 133 ? -11.507 7.922 9.722 1.00 94.62 133 LYS A O 1
ATOM 1011 N N . ILE A 1 134 ? -9.989 6.273 9.542 1.00 92.25 134 ILE A N 1
ATOM 1012 C CA . ILE A 1 134 ? -10.710 5.262 10.336 1.00 92.25 134 ILE A CA 1
ATOM 1013 C C . ILE A 1 134 ? -10.118 5.145 11.746 1.00 92.25 134 ILE A C 1
ATOM 1015 O O . ILE A 1 134 ? -10.841 4.934 12.725 1.00 92.25 134 ILE A O 1
ATOM 1019 N N . LEU A 1 135 ? -8.796 5.242 11.848 1.00 91.50 135 LEU A N 1
ATOM 1020 C CA . LEU A 1 135 ? -8.039 5.015 13.071 1.00 91.50 135 LEU A CA 1
ATOM 1021 C C . LEU A 1 135 ? -7.690 6.324 13.768 1.00 91.50 135 LEU A C 1
ATOM 1023 O O . LEU A 1 135 ? -7.620 7.384 13.148 1.00 91.50 135 LEU A O 1
ATOM 1027 N N . THR A 1 136 ? -7.446 6.247 15.075 1.00 90.69 136 THR A N 1
ATOM 1028 C CA . THR A 1 136 ? -6.936 7.406 15.811 1.00 90.69 136 THR A CA 1
ATOM 1029 C C . THR A 1 136 ? -5.467 7.669 15.455 1.00 90.69 136 THR A C 1
ATOM 1031 O O . THR A 1 136 ? -4.758 6.748 15.033 1.00 90.69 136 THR A O 1
ATOM 1034 N N . PRO A 1 137 ? -4.963 8.900 15.663 1.00 88.81 137 PRO A N 1
ATOM 1035 C CA . PRO A 1 137 ? -3.552 9.215 15.442 1.00 88.81 137 PRO A CA 1
ATOM 1036 C C . PRO A 1 137 ? -2.595 8.291 16.206 1.00 88.81 137 PRO A C 1
ATOM 1038 O O . PRO A 1 137 ? -1.584 7.873 15.647 1.00 88.81 137 PRO A O 1
ATOM 1041 N N . ASP A 1 138 ? -2.942 7.908 17.438 1.00 86.88 138 ASP A N 1
ATOM 1042 C CA . ASP A 1 138 ? -2.136 6.990 18.250 1.00 86.88 138 ASP A CA 1
ATOM 1043 C C . ASP A 1 138 ? -2.078 5.587 17.628 1.00 86.88 138 ASP A C 1
ATOM 1045 O O . ASP A 1 138 ? -1.002 5.009 17.488 1.00 86.88 138 ASP A O 1
ATOM 1049 N N . GLN A 1 139 ? -3.220 5.068 17.164 1.00 89.19 139 GLN A N 1
ATOM 1050 C CA . GLN A 1 139 ? -3.292 3.773 16.481 1.00 89.19 139 GLN A CA 1
ATOM 1051 C C . GLN A 1 139 ? -2.508 3.790 15.153 1.00 89.19 139 GLN A C 1
ATOM 1053 O O . GLN A 1 139 ? -1.845 2.810 14.801 1.00 89.19 139 GLN A O 1
ATOM 1058 N N . ILE A 1 140 ? -2.538 4.912 14.422 1.00 88.75 140 ILE A N 1
ATOM 1059 C CA . ILE A 1 140 ? -1.740 5.119 13.203 1.00 88.75 140 ILE A CA 1
ATOM 1060 C C . ILE A 1 140 ? -0.246 5.182 13.512 1.00 88.75 140 ILE A C 1
ATOM 1062 O O . ILE A 1 140 ? 0.540 4.569 12.787 1.00 88.75 140 ILE A O 1
ATOM 1066 N N . ALA A 1 141 ? 0.158 5.867 14.583 1.00 87.31 141 ALA A N 1
ATOM 1067 C CA . ALA A 1 141 ? 1.553 5.943 15.005 1.00 87.31 141 ALA A CA 1
ATOM 1068 C C . ALA A 1 141 ? 2.114 4.560 15.377 1.00 87.31 141 ALA A C 1
ATOM 1070 O O . ALA A 1 141 ? 3.272 4.271 15.087 1.00 87.31 141 ALA A O 1
ATOM 1071 N N . SER A 1 142 ? 1.291 3.670 15.937 1.00 86.94 142 SER A N 1
ATOM 1072 C CA . SER A 1 142 ? 1.678 2.275 16.188 1.00 86.94 142 SER A CA 1
ATOM 1073 C C . SER A 1 142 ? 1.853 1.460 14.899 1.00 86.94 142 SER A C 1
ATOM 1075 O O . SER A 1 142 ? 2.724 0.593 14.819 1.00 86.94 142 SER A O 1
ATOM 1077 N N . LEU A 1 143 ? 1.054 1.737 13.862 1.00 85.94 143 LEU A N 1
ATOM 1078 C CA . LEU A 1 143 ? 1.135 1.044 12.569 1.00 85.94 143 LEU A CA 1
ATOM 1079 C C . LEU A 1 143 ? 2.285 1.529 11.689 1.00 85.94 143 LEU A C 1
ATOM 1081 O O . LEU A 1 143 ? 2.935 0.726 11.011 1.00 85.94 143 LEU A O 1
ATOM 1085 N N . PHE A 1 144 ? 2.509 2.838 11.689 1.00 84.69 144 PHE A N 1
ATOM 1086 C CA . PHE A 1 144 ? 3.493 3.534 10.877 1.00 84.69 144 PHE A CA 1
ATOM 1087 C C . PHE A 1 144 ? 4.307 4.460 11.783 1.00 84.69 144 PHE A C 1
ATOM 1089 O O . PHE A 1 144 ? 4.139 5.682 11.704 1.00 84.69 144 PHE A O 1
ATOM 1096 N N . PRO A 1 145 ? 5.175 3.901 12.649 1.00 77.88 145 PRO A N 1
ATOM 1097 C CA . PRO A 1 145 ? 6.006 4.722 13.508 1.00 77.88 145 PRO A CA 1
ATOM 1098 C C . PRO A 1 145 ? 6.826 5.671 12.632 1.00 77.88 145 PRO A C 1
ATOM 1100 O O . PRO A 1 145 ? 7.294 5.258 11.559 1.00 77.88 145 PRO A O 1
ATOM 1103 N N . PRO A 1 146 ? 6.994 6.939 13.043 1.00 72.88 146 PRO A N 1
ATOM 1104 C CA . PRO A 1 146 ? 7.901 7.828 12.347 1.00 72.88 146 PRO A CA 1
ATOM 1105 C C . PRO A 1 146 ? 9.249 7.118 12.256 1.00 72.88 146 PRO A C 1
ATOM 1107 O O . PRO A 1 146 ? 9.744 6.569 13.242 1.00 72.88 146 PRO A O 1
ATOM 1110 N N . HIS A 1 147 ? 9.827 7.077 11.056 1.00 57.38 147 HIS A N 1
ATOM 1111 C CA . HIS A 1 147 ? 11.224 6.710 10.919 1.00 57.38 147 HIS A CA 1
ATOM 1112 C C . HIS A 1 147 ? 12.024 7.811 11.612 1.00 57.38 147 HIS A C 1
ATOM 1114 O O . HIS A 1 147 ? 12.429 8.782 10.977 1.00 57.38 147 HIS A O 1
ATOM 1120 N N . GLU A 1 148 ? 12.219 7.679 12.923 1.00 50.31 148 GLU A N 1
ATOM 1121 C CA . GLU A 1 148 ? 13.305 8.351 13.606 1.00 50.31 148 GLU A CA 1
ATOM 1122 C C . GLU A 1 148 ? 14.556 7.890 12.871 1.00 50.31 148 GLU A C 1
ATOM 1124 O O . GLU A 1 148 ? 14.917 6.706 12.881 1.00 50.31 148 GLU A O 1
ATOM 1129 N N . GLY A 1 149 ? 15.131 8.805 12.089 1.00 45.00 149 GLY A N 1
ATOM 1130 C CA . GLY A 1 149 ? 16.400 8.567 11.437 1.00 45.00 149 GLY A CA 1
ATOM 1131 C C . GLY A 1 149 ? 17.332 8.005 12.495 1.00 45.00 149 GLY A C 1
ATOM 1132 O O . GLY A 1 149 ? 17.454 8.583 13.573 1.00 45.00 149 GLY A O 1
ATOM 1133 N N . LYS A 1 150 ? 17.945 6.849 12.215 1.00 43.47 150 LYS A N 1
ATOM 1134 C CA . LYS A 1 150 ? 19.121 6.413 12.965 1.00 43.47 150 LYS A CA 1
ATOM 1135 C C . LYS A 1 150 ? 20.015 7.636 13.078 1.00 43.47 150 LYS A C 1
ATOM 1137 O O . LYS A 1 150 ? 20.479 8.123 12.049 1.00 43.47 150 LYS A O 1
ATOM 1142 N N . GLY A 1 151 ? 20.145 8.143 14.298 1.00 42.06 151 GLY A N 1
ATOM 1143 C CA . GLY A 1 151 ? 20.849 9.375 14.557 1.00 42.06 151 GLY A CA 1
ATOM 1144 C C . GLY A 1 151 ? 22.224 9.328 13.915 1.00 42.06 151 GLY A C 1
ATOM 1145 O O . GLY A 1 151 ? 22.921 8.309 13.959 1.00 42.06 151 GLY A O 1
ATOM 1146 N N . ASP A 1 152 ? 22.623 10.458 13.353 1.00 46.00 152 ASP A N 1
ATOM 1147 C CA . ASP A 1 152 ? 24.013 10.868 13.319 1.00 46.00 152 ASP A CA 1
ATOM 1148 C C . ASP A 1 152 ? 24.542 10.946 14.765 1.00 46.00 152 ASP A C 1
ATOM 1150 O O . ASP A 1 152 ? 24.836 12.014 15.289 1.00 46.00 152 ASP A O 1
ATOM 1154 N N . GLU A 1 153 ? 24.687 9.807 15.447 1.00 47.16 153 GLU A N 1
ATOM 1155 C CA . GLU A 1 153 ? 25.403 9.710 16.717 1.00 47.16 153 GLU A CA 1
ATOM 1156 C C . GLU A 1 153 ? 26.897 9.562 16.405 1.00 47.16 153 GLU A C 1
ATOM 1158 O O . GLU A 1 153 ? 27.577 8.584 16.712 1.00 47.16 153 GLU A O 1
ATOM 1163 N N . LYS A 1 154 ? 27.418 10.579 15.715 1.00 48.12 154 LYS A N 1
ATOM 1164 C CA . LYS A 1 154 ? 28.844 10.869 15.630 1.00 48.12 154 LYS A CA 1
ATOM 1165 C C . LYS A 1 154 ? 29.182 11.782 16.811 1.00 48.12 154 LYS A C 1
ATOM 1167 O O . LYS A 1 154 ? 29.504 12.951 16.638 1.00 48.12 154 LYS A O 1
ATOM 1172 N N . GLY A 1 155 ? 29.075 11.248 18.024 1.00 41.97 155 GLY A N 1
ATOM 1173 C CA . GLY A 1 155 ? 29.358 11.976 19.257 1.00 41.97 155 GLY A CA 1
ATOM 1174 C C . GLY A 1 155 ? 29.875 11.033 20.334 1.00 41.97 155 GLY A C 1
ATOM 1175 O O . GLY A 1 155 ? 29.155 10.154 20.778 1.00 41.97 155 GLY A O 1
ATOM 1176 N N . GLY A 1 156 ? 31.127 11.223 20.756 1.00 42.09 156 GLY A N 1
ATOM 1177 C CA . GLY A 1 156 ? 31.590 10.709 22.048 1.00 42.09 156 GLY A CA 1
ATOM 1178 C C . GLY A 1 156 ? 32.346 9.380 22.055 1.00 42.09 156 GLY A C 1
ATOM 1179 O O . GLY A 1 156 ? 32.121 8.556 22.935 1.00 42.09 156 GLY A O 1
ATOM 1180 N N . ARG A 1 157 ? 33.347 9.182 21.183 1.00 39.25 157 ARG A N 1
ATOM 1181 C CA . ARG A 1 157 ? 34.496 8.349 21.592 1.00 39.25 157 ARG A CA 1
ATOM 1182 C C . ARG A 1 157 ? 35.385 9.202 22.498 1.00 39.25 157 ARG A C 1
ATOM 1184 O O . ARG A 1 157 ? 36.429 9.683 22.067 1.00 39.25 157 ARG A O 1
ATOM 1191 N N . GLU A 1 158 ? 34.938 9.422 23.734 1.00 46.56 158 GLU A N 1
ATOM 1192 C CA . GLU A 1 158 ? 35.806 9.919 24.798 1.00 46.56 158 GLU A CA 1
ATOM 1193 C C . GLU A 1 158 ? 36.999 8.971 24.913 1.00 46.56 158 GLU A C 1
ATOM 1195 O O . GLU A 1 158 ? 36.871 7.754 25.096 1.00 46.56 158 GLU A O 1
ATOM 1200 N N . GLY A 1 159 ? 38.182 9.546 24.707 1.00 44.16 159 GLY A N 1
ATOM 1201 C CA . GLY A 1 159 ? 39.451 8.869 24.852 1.00 44.16 159 GLY A CA 1
ATOM 1202 C C . GLY A 1 159 ? 39.572 8.345 26.271 1.00 44.16 159 GLY A C 1
ATOM 1203 O O . GLY A 1 159 ? 39.845 9.092 27.205 1.00 44.16 159 GLY A O 1
ATOM 1204 N N . LYS A 1 160 ? 39.388 7.034 26.427 1.00 48.25 160 LYS A N 1
ATOM 1205 C CA . LYS A 1 160 ? 39.736 6.317 27.647 1.00 48.25 160 LYS A CA 1
ATOM 1206 C C . LYS A 1 160 ? 41.248 6.455 27.832 1.00 48.25 160 LYS A C 1
ATOM 1208 O O . LYS A 1 160 ? 42.024 5.739 27.198 1.00 48.25 160 LYS A O 1
ATOM 1213 N N . GLY A 1 161 ? 41.642 7.428 28.655 1.00 43.25 161 GLY A N 1
ATOM 1214 C CA . GLY A 1 161 ? 43.012 7.650 29.086 1.00 43.25 161 GLY A CA 1
ATOM 1215 C C . GLY A 1 161 ? 43.604 6.339 29.584 1.00 43.25 161 GLY A C 1
ATOM 1216 O O . GLY A 1 161 ? 43.156 5.770 30.582 1.00 43.25 161 GLY A O 1
ATOM 1217 N N . ARG A 1 162 ? 44.592 5.828 28.849 1.00 48.94 162 ARG A N 1
ATOM 1218 C CA . ARG A 1 162 ? 45.429 4.727 29.309 1.00 48.94 162 ARG A CA 1
ATOM 1219 C C . ARG A 1 162 ? 46.317 5.272 30.419 1.00 48.94 162 ARG A C 1
ATOM 1221 O O . ARG A 1 162 ? 47.300 5.954 30.163 1.00 48.94 162 ARG A O 1
ATOM 1228 N N . LYS A 1 163 ? 45.935 4.962 31.654 1.00 50.22 163 LYS A N 1
ATOM 1229 C CA . LYS A 1 163 ? 46.808 5.010 32.821 1.00 50.22 163 LYS A CA 1
ATOM 1230 C C . LYS A 1 163 ? 47.770 3.815 32.715 1.00 50.22 163 LYS A C 1
ATOM 1232 O O . LYS A 1 163 ? 47.382 2.691 33.006 1.00 50.22 163 LYS A O 1
ATOM 1237 N N . GLY A 1 164 ? 48.983 4.066 32.240 1.00 43.53 164 GLY A N 1
ATOM 1238 C CA . GLY A 1 164 ? 50.190 3.273 32.504 1.00 43.53 164 GLY A CA 1
ATOM 1239 C C . GLY A 1 164 ? 51.254 4.302 32.898 1.00 43.53 164 GLY A C 1
ATOM 1240 O O . GLY A 1 164 ? 51.372 5.308 32.212 1.00 43.53 164 GLY A O 1
ATOM 1241 N N . GLY A 1 165 ? 51.916 4.257 34.052 1.00 42.34 165 GLY A N 1
ATOM 1242 C CA . GLY A 1 165 ? 52.337 3.086 34.815 1.00 42.34 165 GLY A CA 1
ATOM 1243 C C . GLY A 1 165 ? 53.687 2.620 34.269 1.00 42.34 165 GLY A C 1
ATOM 1244 O O . GLY A 1 165 ? 53.706 2.167 33.134 1.00 42.34 165 GLY A O 1
ATOM 1245 N N . GLU A 1 166 ? 54.737 2.747 35.098 1.00 42.66 166 GLU A N 1
ATOM 1246 C CA . GLU A 1 166 ? 56.182 2.480 34.865 1.00 42.66 166 GLU A CA 1
ATOM 1247 C C . GLU A 1 166 ? 56.907 3.611 34.106 1.00 42.66 166 GLU A C 1
ATOM 1249 O O . GLU A 1 166 ? 56.525 3.942 32.991 1.00 42.66 166 GLU A O 1
ATOM 1254 N N . GLY A 1 167 ? 57.905 4.339 34.631 1.00 39.84 167 GLY A N 1
ATOM 1255 C CA . GLY A 1 167 ? 59.008 4.087 35.589 1.00 39.84 167 GLY A CA 1
ATOM 1256 C C . GLY A 1 167 ? 60.322 4.507 34.874 1.00 39.84 167 GLY A C 1
ATOM 1257 O O . GLY A 1 167 ? 60.261 4.682 33.653 1.00 39.84 167 GLY A O 1
ATOM 1258 N N . PRO A 1 168 ? 61.516 4.621 35.492 1.00 50.12 168 PRO A N 1
ATOM 1259 C CA . PRO A 1 168 ? 61.911 4.811 36.894 1.00 50.12 168 PRO A CA 1
ATOM 1260 C C . PRO A 1 168 ? 62.101 6.287 37.312 1.00 50.12 168 PRO A C 1
ATOM 1262 O O . PRO A 1 168 ? 62.183 7.169 36.428 1.00 50.12 168 PRO A O 1
#

Sequence (168 aa):
MDRRLGWILIVGMLLALPTAFGREKGGKEKGGERDGGKGDEKVPVMSLEAIEKKVGPPALTADQKARIEAVREEILKKNAELGEKPEVKAAKEELARAREGGDREAIKAAAAKVKETMGGFNPTHEFKAELEKILTPDQIASLFPPHEGKGDEKGGREGKGRKGGEGP

Radius of gyration: 31.21 Å; chains: 1; bounding box: 79×79×74 Å

Foldseek 3Di:
DDDDDDDDDDDDDDDDDDDDDDDDDDDDDDDDPPCPPPPPPPQLEDDLVRLQVQLPPPGDDPVLSVQLVVLSVVLSVLCVVLCPDPQLVVLVVQLVVQVVVVDPVSNVVSVVSNCVSSVNDRSHVSSLVSNPVRDDPSSSCSVPPPPPDPDPPPDDPPPPDDDDDDDD

Secondary structure (DSSP, 8-state):
-------------------------------------TT----SS--HHHHHHHH-SSPPPHHHHHHHHHHHHHHHHHHHHHHHSHHHHHHHHHHHHHHHHT-HHHHHHHHHHHHHHTTT--HHHHHHHHHHHHS-HHHHHHHS------------------------

pLDDT: mean 71.65, std 23.27, range [31.38, 94.62]